Protein AF-A0A7J6RKM0-F1 (afdb_monomer)

pLDDT: mean 80.86, std 16.44, range [34.0, 96.88]

Organism: Perkinsus olseni (NCBI:txid32597)

Radius of gyration: 22.54 Å; Cα contacts (8 Å, |Δi|>4): 140; chains: 1; bounding box: 36×75×56 Å

Foldseek 3Di:
DDPDDDDDDCVQPDDQPDDDQDCLPDDDLLLADPLSLLFRRPDGPVSVVSSVVQVVQCVQVVHTQQPAPDSVSSNVSVCQAQPQDPPVVLVVSCVGGDPPDDNDGPGDHHDPPRQDPVSSCPGPVNVVVQVVDPPRDDPPPPPPPPPDDDDD

Nearest PDB structures (foldseek):
  4j1r-assembly6_C  TM=7.221E-01  e=2.694E-07  Homo sapiens
  7z1f-assembly1_A  TM=6.621E-01  e=1.769E-07  Homo sapiens
  5k5n-assembly1_A  TM=6.707E-01  e=5.215E-07  Homo sapiens
  3say-assembly1_A  TM=6.949E-01  e=1.072E-06  Homo sapiens
  4eol-assembly2_C  TM=7.396E-01  e=2.204E-06  Homo sapiens

Sequence (152 aa):
VDDTLKLADLGSCRGIYSRQPYTDYISTRWYRSPECLLTDGYYTYKMDIWGAGCVFFEVMALFPLFPGTDETDQVSKIHSVLGTPPAELLERFKRHGPEFMDFNFPDQEGTDDRITAHQALGRPYFTKNREEDPNYVDEEAVPTRATSGQPA

InterPro domains:
  IPR000719 Protein kinase domain [PF00069] (3-126)
  IPR000719 Protein kinase domain [PS50011] (1-126)
  IPR011009 Protein kinase-like domain superfamily [SSF56112] (2-130)
  IPR050117 Mitogen-activated protein (MAP) kinase [PTHR24055] (4-127)

Mean predicted aligned error: 11.08 Å

Solvent-accessible surface area (backbone atoms only — not comparable to full-atom values): 9662 Å² total; per-residue (Å²): 131,84,93,72,87,77,92,77,85,68,88,83,67,75,65,93,84,60,78,75,61,50,78,45,93,54,78,63,71,54,39,46,31,69,47,48,74,46,18,61,15,63,68,59,78,64,41,56,56,47,24,49,51,33,50,54,45,18,69,53,68,75,49,69,76,30,80,40,89,50,72,69,48,30,52,50,46,48,36,56,43,66,14,51,72,55,68,72,58,49,53,52,34,63,74,40,24,57,92,86,63,81,84,82,68,69,91,42,76,42,55,81,83,63,75,49,71,67,64,44,54,70,22,72,71,48,52,62,55,47,81,72,41,94,81,64,74,77,87,80,75,68,79,78,75,76,80,79,82,78,87,137

Secondary structure (DSSP, 8-state):
---------GGG---TTSPSP--SS-S-GGG--HHHHHSSS---THHHHHHHHHHHHHHHHSS-S---SSHHHHHHHHHHHHBSPPHHHHHHHHHHS-TT----PPP-BPP--PPPHHHHHTSHHHHHTTSS-TT---TT--------PPP-

Structure (mmCIF, N/CA/C/O backbone):
data_AF-A0A7J6RKM0-F1
#
_entry.id   AF-A0A7J6RKM0-F1
#
loop_
_atom_site.group_PDB
_atom_site.id
_atom_site.type_symbol
_atom_site.label_atom_id
_atom_site.label_alt_id
_atom_site.label_comp_id
_atom_site.label_asym_id
_atom_site.label_entity_id
_atom_site.label_seq_id
_atom_site.pdbx_PDB_ins_code
_atom_site.Cartn_x
_atom_site.Cartn_y
_atom_site.Cartn_z
_atom_site.occupancy
_atom_site.B_iso_or_equiv
_atom_site.auth_seq_id
_atom_site.auth_comp_id
_atom_site.auth_asym_id
_atom_site.auth_atom_id
_atom_site.pdbx_PDB_model_num
ATOM 1 N N . VAL A 1 1 ? -14.358 -3.231 30.106 1.00 54.66 1 VAL A N 1
ATOM 2 C CA . VAL A 1 1 ? -14.245 -4.021 28.860 1.00 54.66 1 VAL A CA 1
ATOM 3 C C . VAL A 1 1 ? -12.784 -3.919 28.474 1.00 54.66 1 VAL A C 1
ATOM 5 O O . VAL A 1 1 ? -12.277 -2.815 28.559 1.00 54.66 1 VAL A O 1
ATOM 8 N N . ASP A 1 2 ? -12.081 -5.023 28.227 1.00 67.69 2 ASP A N 1
ATOM 9 C CA . ASP A 1 2 ? -10.633 -4.961 27.980 1.00 67.69 2 ASP A CA 1
ATOM 10 C C . ASP A 1 2 ? -10.342 -4.335 26.608 1.00 67.69 2 ASP A C 1
ATOM 12 O O . ASP A 1 2 ? -10.737 -4.898 25.585 1.00 67.69 2 ASP A O 1
ATOM 16 N N . ASP A 1 3 ? -9.594 -3.229 26.585 1.00 82.69 3 ASP A N 1
ATOM 17 C CA . ASP A 1 3 ? -9.087 -2.543 25.380 1.00 82.69 3 ASP A CA 1
ATOM 18 C C . ASP A 1 3 ? -7.935 -3.322 24.714 1.00 82.69 3 ASP A C 1
ATOM 20 O O . ASP A 1 3 ? -6.874 -2.796 24.378 1.00 82.69 3 ASP A O 1
ATOM 24 N N . THR A 1 4 ? -8.104 -4.636 24.567 1.00 90.19 4 THR A N 1
ATOM 25 C CA . THR A 1 4 ? -7.071 -5.534 24.045 1.00 90.19 4 THR A CA 1
ATOM 26 C C . THR A 1 4 ? -7.265 -5.781 22.551 1.00 90.19 4 THR A C 1
ATOM 28 O O . THR A 1 4 ? -8.178 -6.498 22.144 1.00 90.19 4 THR A O 1
ATOM 31 N N . LEU A 1 5 ? -6.339 -5.278 21.731 1.00 88.38 5 LEU A N 1
ATOM 32 C CA . LEU A 1 5 ? -6.240 -5.623 20.310 1.00 88.38 5 LEU A CA 1
ATOM 33 C C . LEU A 1 5 ? -5.506 -6.963 20.125 1.00 88.38 5 LEU A C 1
ATOM 35 O O . LEU A 1 5 ? -4.427 -7.177 20.680 1.00 88.38 5 LEU A O 1
ATOM 39 N N . LYS A 1 6 ? -6.069 -7.869 19.319 1.00 93.94 6 LYS A N 1
ATOM 40 C CA . LYS A 1 6 ? -5.447 -9.148 18.938 1.00 93.94 6 LYS A CA 1
ATOM 41 C C . LYS A 1 6 ? -5.554 -9.339 17.428 1.00 93.94 6 LYS A C 1
ATOM 43 O O . LYS A 1 6 ? -6.610 -9.095 16.854 1.00 93.94 6 LYS A O 1
ATOM 48 N N . LEU A 1 7 ? -4.474 -9.803 16.803 1.00 92.94 7 LEU A N 1
ATOM 49 C CA . LEU A 1 7 ? -4.490 -10.203 15.396 1.00 92.94 7 LEU A CA 1
ATOM 50 C C . LEU A 1 7 ? -5.186 -11.561 15.237 1.00 92.94 7 LEU A C 1
ATOM 52 O O . LEU A 1 7 ? -5.073 -12.432 16.102 1.00 92.94 7 LEU A O 1
ATOM 56 N N . ALA A 1 8 ? -5.887 -11.732 14.121 1.00 94.44 8 ALA A N 1
ATOM 57 C CA . ALA A 1 8 ? -6.586 -12.955 13.742 1.00 94.44 8 ALA A CA 1
ATOM 58 C C . ALA A 1 8 ? -6.361 -13.252 12.248 1.00 94.44 8 ALA A C 1
ATOM 60 O O . ALA A 1 8 ? -5.673 -12.494 11.571 1.00 94.44 8 ALA A O 1
ATOM 61 N N . ASP A 1 9 ? -6.936 -14.357 11.765 1.00 91.38 9 ASP A N 1
ATOM 62 C CA . ASP A 1 9 ? -6.856 -14.809 10.367 1.00 91.38 9 ASP A CA 1
ATOM 63 C C . ASP A 1 9 ? -5.420 -14.981 9.834 1.00 91.38 9 ASP A C 1
ATOM 65 O O . ASP A 1 9 ? -4.930 -14.274 8.956 1.00 91.38 9 ASP A O 1
ATOM 69 N N . LEU A 1 10 ? -4.726 -15.982 10.380 1.00 92.25 10 LEU A N 1
ATOM 70 C CA . LEU A 1 10 ? -3.361 -16.332 9.980 1.00 92.25 10 LEU A CA 1
ATOM 71 C C . LEU A 1 10 ? -3.316 -17.269 8.754 1.00 92.25 10 LEU A C 1
ATOM 73 O O . LEU A 1 10 ? -2.283 -17.887 8.494 1.00 92.25 10 LEU A O 1
ATOM 77 N N . GLY A 1 11 ? -4.416 -17.408 7.999 1.00 90.94 11 GLY A N 1
ATOM 78 C CA . GLY A 1 11 ? -4.515 -18.343 6.867 1.00 90.94 11 GLY A CA 1
ATOM 79 C C . GLY A 1 11 ? -3.560 -18.024 5.711 1.00 90.94 11 GLY A C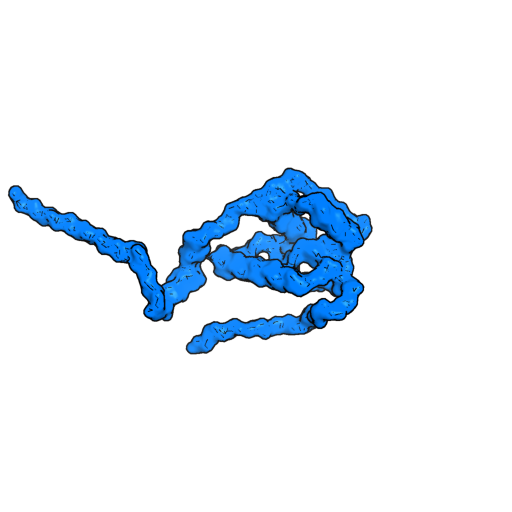 1
ATOM 80 O O . GLY A 1 11 ? -3.179 -18.910 4.949 1.00 90.94 11 GLY A O 1
ATOM 81 N N . SER A 1 12 ? -3.131 -16.765 5.626 1.00 89.19 12 SER A N 1
ATOM 82 C CA . SER A 1 12 ? -2.185 -16.257 4.627 1.00 89.19 12 SER A CA 1
ATOM 83 C C . SER A 1 12 ? -0.736 -16.175 5.128 1.00 89.19 12 SER A C 1
ATOM 85 O O . SER A 1 12 ? 0.164 -15.832 4.361 1.00 89.19 12 SER A O 1
ATOM 87 N N . CYS A 1 13 ? -0.480 -16.472 6.406 1.00 91.00 13 CYS A N 1
ATOM 88 C CA . CYS A 1 13 ? 0.847 -16.316 6.992 1.00 91.00 13 CYS A CA 1
ATOM 89 C C . CYS A 1 13 ? 1.860 -17.316 6.417 1.00 91.00 13 CYS A C 1
ATOM 91 O O . CYS A 1 13 ? 1.563 -18.482 6.153 1.00 91.00 13 CYS A O 1
ATOM 93 N N . ARG A 1 14 ? 3.108 -16.861 6.283 1.00 88.06 14 ARG A N 1
ATOM 94 C CA . ARG A 1 14 ? 4.258 -17.672 5.868 1.00 88.06 14 ARG A CA 1
ATOM 95 C C . ARG A 1 14 ? 5.441 -17.406 6.794 1.00 88.06 14 ARG A C 1
ATOM 97 O O . ARG A 1 14 ? 5.568 -16.327 7.363 1.00 88.06 14 ARG A O 1
ATOM 104 N N . GLY A 1 15 ? 6.315 -18.399 6.955 1.00 88.88 15 GLY A N 1
ATOM 105 C CA . GLY A 1 15 ? 7.535 -18.236 7.747 1.00 88.88 15 GLY A CA 1
ATOM 106 C C . GLY A 1 15 ? 8.514 -17.270 7.075 1.00 88.88 15 GLY A C 1
ATOM 107 O O . GLY A 1 15 ? 8.758 -17.377 5.878 1.00 88.88 15 GLY A O 1
ATOM 108 N N . ILE A 1 16 ? 9.136 -16.375 7.843 1.00 81.94 16 ILE A N 1
ATOM 109 C CA . ILE A 1 16 ? 10.041 -15.329 7.320 1.00 81.94 16 ILE A CA 1
ATOM 110 C C . ILE A 1 16 ? 11.303 -15.860 6.617 1.00 81.94 16 ILE A C 1
ATOM 112 O O . ILE A 1 16 ? 11.929 -15.133 5.853 1.00 81.94 16 ILE A O 1
ATOM 116 N N . TYR A 1 17 ? 11.671 -17.119 6.869 1.00 85.19 17 TYR A N 1
ATOM 117 C CA . TYR A 1 17 ? 12.811 -17.805 6.247 1.00 85.19 17 TYR A CA 1
ATOM 118 C C . TYR A 1 17 ? 12.399 -18.736 5.101 1.00 85.19 17 TYR A C 1
ATOM 120 O O . TYR A 1 17 ? 13.207 -19.543 4.639 1.00 85.19 17 TYR A O 1
ATOM 128 N N . SER A 1 18 ? 11.135 -18.688 4.676 1.00 86.38 18 SER A N 1
ATOM 129 C CA . SER A 1 18 ? 10.698 -19.474 3.527 1.00 86.38 18 SER A CA 1
ATOM 130 C C . SER A 1 18 ? 11.319 -18.937 2.235 1.00 86.38 18 SER A C 1
ATOM 132 O O . SER A 1 18 ? 11.679 -17.767 2.115 1.00 86.38 18 SER A O 1
ATOM 134 N N . ARG A 1 19 ? 11.541 -19.839 1.278 1.00 88.00 19 ARG A N 1
ATOM 135 C CA . ARG A 1 19 ? 12.212 -19.499 0.026 1.00 88.00 19 ARG A CA 1
ATOM 136 C C . ARG A 1 19 ? 11.227 -18.773 -0.890 1.00 88.00 19 ARG A C 1
ATOM 138 O O . ARG A 1 19 ? 10.188 -19.335 -1.213 1.00 88.00 19 ARG A O 1
ATOM 145 N N . GLN A 1 20 ? 11.586 -17.563 -1.308 1.00 88.69 20 GLN A N 1
ATOM 146 C CA . GLN A 1 20 ? 10.889 -16.818 -2.359 1.00 88.69 20 GLN A CA 1
ATOM 147 C C . GLN A 1 20 ? 11.008 -17.528 -3.727 1.00 88.69 20 GLN A C 1
ATOM 149 O O . GLN A 1 20 ? 11.996 -18.245 -3.944 1.00 88.69 20 GLN A O 1
ATOM 154 N N . PRO A 1 21 ? 10.064 -17.311 -4.660 1.00 89.31 21 PRO A N 1
ATOM 155 C CA . PRO A 1 21 ? 8.948 -16.361 -4.584 1.00 89.31 21 PRO A CA 1
ATOM 156 C C . PRO A 1 21 ? 7.791 -16.843 -3.700 1.00 89.31 21 PRO A C 1
ATOM 158 O O . PRO A 1 21 ? 7.566 -18.041 -3.518 1.00 89.31 21 PRO A O 1
ATOM 161 N N . TYR A 1 22 ? 7.088 -15.887 -3.106 1.00 89.19 22 TYR A N 1
ATOM 162 C CA . TYR A 1 22 ? 5.830 -16.109 -2.400 1.00 89.19 22 TYR A CA 1
ATOM 163 C C . TYR A 1 22 ? 4.632 -15.923 -3.338 1.00 89.19 22 TYR A C 1
ATOM 165 O O . TYR A 1 22 ? 4.807 -15.583 -4.496 1.00 89.19 22 TYR A O 1
ATOM 173 N N . THR A 1 23 ? 3.414 -16.154 -2.844 1.00 86.62 23 THR A N 1
ATOM 174 C CA . THR A 1 23 ? 2.195 -15.958 -3.641 1.00 86.62 23 THR A CA 1
ATOM 175 C C . THR A 1 23 ? 1.936 -14.476 -3.904 1.00 86.62 23 THR A C 1
ATOM 177 O O . THR A 1 23 ? 1.773 -13.687 -2.981 1.00 86.62 23 THR A O 1
ATOM 180 N N . ASP A 1 24 ? 1.831 -14.131 -5.173 1.00 76.75 24 ASP A N 1
ATOM 181 C CA . ASP A 1 24 ? 1.766 -12.777 -5.721 1.00 76.75 24 ASP A CA 1
ATOM 182 C C . ASP A 1 24 ? 0.418 -12.097 -5.406 1.00 76.75 24 ASP A C 1
ATOM 184 O O . ASP A 1 24 ? 0.368 -10.933 -5.006 1.00 76.75 24 ASP A O 1
ATOM 188 N N . TYR A 1 25 ? -0.691 -12.846 -5.433 1.00 84.06 25 TYR A N 1
ATOM 189 C CA . TYR A 1 25 ? -2.003 -12.331 -5.028 1.00 84.06 25 TYR A CA 1
ATOM 190 C C . TYR A 1 25 ? -2.271 -12.535 -3.528 1.00 84.06 25 TYR A C 1
ATOM 192 O O . TYR A 1 25 ? -2.970 -13.464 -3.116 1.00 84.06 25 TYR A O 1
ATOM 200 N N . ILE A 1 26 ? -1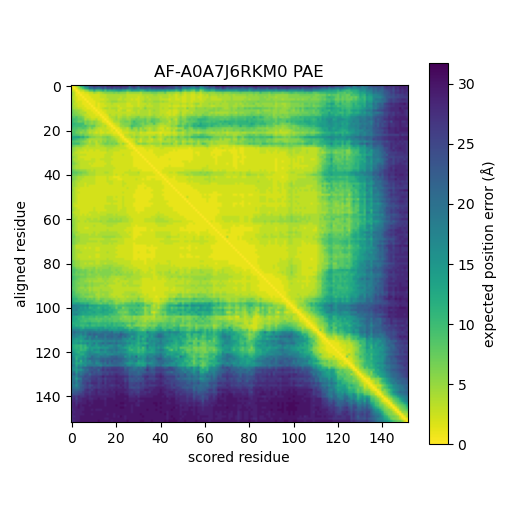.716 -11.647 -2.701 1.00 88.31 26 ILE A N 1
ATOM 201 C CA . ILE A 1 26 ? -1.844 -11.678 -1.234 1.00 88.31 26 ILE A CA 1
ATOM 202 C C . ILE A 1 26 ? -2.420 -10.373 -0.681 1.00 88.31 26 ILE A C 1
ATOM 204 O O . ILE A 1 26 ? -2.288 -9.323 -1.300 1.00 88.31 26 ILE A O 1
ATOM 208 N N . SER A 1 27 ? -3.015 -10.410 0.514 1.00 85.00 27 SER A N 1
ATOM 209 C CA . SER A 1 27 ? -3.625 -9.245 1.175 1.00 85.00 27 SER A CA 1
ATOM 210 C C . SER A 1 27 ? -4.831 -8.649 0.430 1.00 85.00 27 SER A C 1
ATOM 212 O O . SER A 1 27 ? -5.012 -8.798 -0.785 1.00 85.00 27 SER A O 1
ATOM 214 N N . THR A 1 28 ? -5.671 -7.939 1.179 1.00 89.50 28 THR A N 1
ATOM 215 C CA . THR A 1 28 ? -6.732 -7.102 0.617 1.00 89.50 28 THR A CA 1
ATOM 216 C C . THR A 1 28 ? -6.098 -5.917 -0.108 1.00 89.50 28 THR A C 1
ATOM 218 O O . THR A 1 28 ? -5.213 -5.248 0.424 1.00 89.50 28 THR A O 1
ATOM 221 N N . ARG A 1 29 ? -6.571 -5.646 -1.330 1.00 95.25 29 ARG A N 1
ATOM 222 C CA . ARG A 1 29 ? -5.947 -4.725 -2.294 1.00 95.25 29 ARG A CA 1
ATOM 223 C C . ARG A 1 29 ? -5.527 -3.374 -1.708 1.00 95.25 29 ARG A C 1
ATOM 225 O O . ARG A 1 29 ? -4.404 -2.948 -1.946 1.00 95.25 29 ARG A O 1
ATOM 232 N N . TRP A 1 30 ? -6.392 -2.736 -0.921 1.00 96.88 30 TRP A N 1
ATOM 233 C CA . TRP A 1 30 ? -6.154 -1.388 -0.388 1.00 96.88 30 TRP A CA 1
ATOM 234 C C . TRP A 1 30 ? -4.950 -1.290 0.556 1.00 96.88 30 TRP A C 1
ATOM 236 O O . TRP A 1 30 ? -4.391 -0.210 0.726 1.00 96.88 30 TRP A O 1
ATOM 246 N N . TYR A 1 31 ? -4.531 -2.418 1.133 1.00 96.50 31 TYR A N 1
ATOM 247 C CA . TYR A 1 31 ? -3.421 -2.516 2.083 1.00 96.50 31 TYR A CA 1
ATOM 248 C C . TYR A 1 31 ? -2.203 -3.229 1.480 1.00 96.50 31 TYR A C 1
ATOM 250 O O . TYR A 1 31 ? -1.250 -3.539 2.197 1.00 96.50 31 TYR A O 1
ATOM 258 N N . ARG A 1 32 ? -2.230 -3.539 0.177 1.00 95.88 32 ARG A N 1
ATOM 259 C CA . ARG A 1 32 ? -1.140 -4.233 -0.512 1.00 95.88 32 ARG A CA 1
ATOM 260 C C . ARG A 1 32 ? 0.014 -3.264 -0.765 1.00 95.88 32 ARG A C 1
ATOM 262 O O . ARG A 1 32 ? -0.199 -2.140 -1.220 1.00 95.88 32 ARG A O 1
ATOM 269 N N . SER A 1 33 ? 1.230 -3.698 -0.444 1.00 95.19 33 SER A N 1
ATOM 270 C CA . SER A 1 33 ? 2.433 -2.895 -0.648 1.00 95.19 33 SER A CA 1
ATOM 271 C C . SER A 1 33 ? 2.837 -2.829 -2.125 1.00 95.19 33 SER A C 1
ATOM 273 O O . SER A 1 33 ? 2.443 -3.703 -2.907 1.00 95.19 33 SER A O 1
ATOM 275 N N . PRO A 1 34 ? 3.629 -1.817 -2.531 1.00 94.69 34 PRO A N 1
ATOM 276 C CA . PRO A 1 34 ? 4.069 -1.667 -3.914 1.00 94.69 34 PRO A CA 1
ATOM 277 C C . PRO A 1 34 ? 4.820 -2.901 -4.412 1.00 94.69 34 PRO A C 1
ATOM 279 O O . PRO A 1 34 ? 4.558 -3.365 -5.511 1.00 94.69 34 PRO A O 1
ATOM 282 N N . GLU A 1 35 ? 5.697 -3.498 -3.603 1.00 94.06 35 GLU A N 1
ATOM 283 C CA . GLU A 1 35 ? 6.434 -4.701 -3.994 1.00 94.06 35 GLU A CA 1
ATOM 284 C C . GLU A 1 35 ? 5.531 -5.923 -4.198 1.00 94.06 35 GLU A C 1
ATOM 286 O O . GLU A 1 35 ? 5.819 -6.737 -5.067 1.00 94.06 35 GLU A O 1
ATOM 291 N N . CYS A 1 36 ? 4.417 -6.044 -3.472 1.00 94.00 36 CYS A N 1
ATOM 292 C CA . CYS A 1 36 ? 3.443 -7.110 -3.716 1.00 94.00 36 CYS A CA 1
ATOM 293 C C . CYS A 1 36 ? 2.634 -6.884 -5.006 1.00 94.00 36 CYS A C 1
ATOM 295 O O . CYS A 1 36 ? 2.081 -7.833 -5.541 1.00 94.00 36 CYS A O 1
ATOM 297 N N . LEU A 1 37 ? 2.527 -5.641 -5.487 1.00 93.31 37 LEU A N 1
ATOM 298 C CA . LEU A 1 37 ? 1.849 -5.300 -6.747 1.00 93.31 37 LEU A CA 1
ATOM 2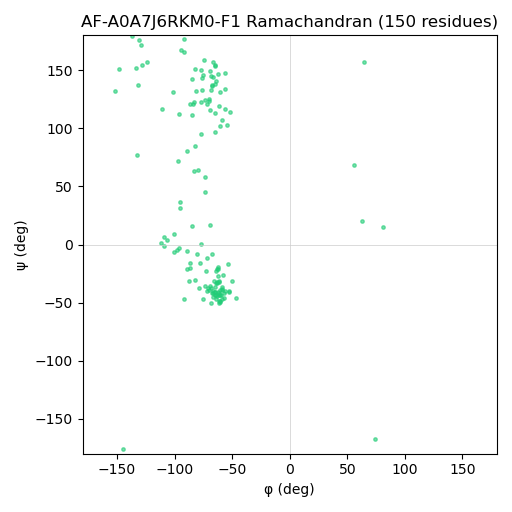99 C C . LEU A 1 37 ? 2.787 -5.381 -7.956 1.00 93.31 37 LEU A C 1
ATOM 301 O O . LEU A 1 37 ? 2.344 -5.647 -9.066 1.00 93.31 37 LEU A O 1
ATOM 305 N N . LEU A 1 38 ? 4.068 -5.090 -7.740 1.00 93.31 38 LEU A N 1
ATOM 306 C CA . LEU A 1 38 ? 5.053 -4.817 -8.786 1.00 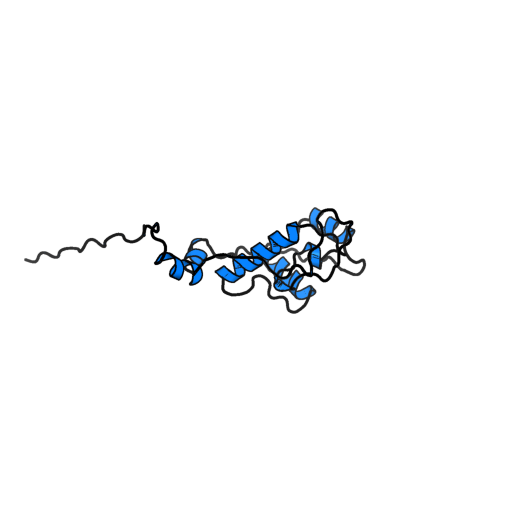93.31 38 LEU A CA 1
ATOM 307 C C . LEU A 1 38 ? 6.096 -5.932 -8.946 1.00 93.31 38 LEU A C 1
ATOM 309 O O . LEU A 1 38 ? 6.983 -5.819 -9.790 1.00 93.31 38 LEU A O 1
ATOM 313 N N . THR A 1 39 ? 6.028 -6.990 -8.132 1.00 92.56 39 THR A N 1
ATOM 314 C CA . THR A 1 39 ? 6.944 -8.137 -8.204 1.00 92.56 39 THR A CA 1
ATOM 315 C C . THR A 1 39 ? 6.201 -9.468 -8.263 1.00 92.56 39 THR A C 1
ATOM 317 O O . THR A 1 39 ? 5.094 -9.596 -7.748 1.00 92.56 39 THR A O 1
ATOM 320 N N . ASP A 1 40 ? 6.847 -10.477 -8.838 1.00 91.50 40 ASP A N 1
ATOM 321 C CA . ASP A 1 40 ? 6.386 -11.863 -8.924 1.00 91.50 40 ASP A CA 1
ATOM 322 C C . ASP A 1 40 ? 6.731 -12.622 -7.627 1.00 91.50 40 ASP A C 1
ATOM 324 O O . ASP A 1 40 ? 7.607 -13.487 -7.578 1.00 91.50 40 ASP A O 1
ATOM 328 N N . GLY A 1 41 ? 6.142 -12.184 -6.509 1.00 91.00 41 GLY A N 1
ATOM 329 C CA . GLY A 1 41 ? 6.317 -12.835 -5.206 1.00 91.00 41 GLY A CA 1
ATOM 330 C C . GLY A 1 41 ? 7.604 -12.482 -4.444 1.00 91.00 41 GLY A C 1
ATOM 331 O O . GLY A 1 41 ? 7.961 -13.171 -3.481 1.00 91.00 41 GLY A O 1
ATOM 332 N N . TYR A 1 42 ? 8.311 -11.416 -4.829 1.00 92.94 42 TYR A N 1
ATOM 333 C CA . TYR A 1 42 ? 9.556 -10.965 -4.191 1.00 92.94 42 TYR A CA 1
ATOM 334 C C . TYR A 1 42 ? 9.307 -9.848 -3.174 1.00 92.94 42 TYR A C 1
ATOM 336 O O . TYR A 1 42 ? 9.686 -8.689 -3.355 1.00 92.94 42 TYR A O 1
ATOM 344 N N . TYR A 1 43 ? 8.714 -10.222 -2.044 1.00 91.81 43 TYR A N 1
ATOM 345 C CA . TYR A 1 43 ? 8.432 -9.316 -0.932 1.00 91.81 43 TYR A CA 1
ATOM 346 C C . TYR A 1 43 ? 8.933 -9.870 0.408 1.00 91.81 43 TYR A C 1
ATOM 348 O O . TYR A 1 43 ? 9.413 -10.998 0.524 1.00 91.81 43 TYR A O 1
ATOM 356 N N . THR A 1 44 ? 8.884 -9.041 1.449 1.00 92.06 44 THR A N 1
ATOM 357 C CA . THR A 1 44 ? 9.385 -9.380 2.793 1.00 92.06 44 THR A CA 1
ATOM 358 C C . THR A 1 44 ? 8.335 -9.051 3.847 1.00 92.06 44 THR A C 1
ATOM 360 O O . THR A 1 44 ? 7.330 -8.425 3.531 1.00 92.06 44 THR A O 1
ATOM 363 N N . TYR A 1 45 ? 8.604 -9.369 5.117 1.00 92.31 45 TYR A N 1
ATOM 364 C CA . TYR A 1 45 ? 7.757 -8.970 6.254 1.00 92.31 45 TYR A CA 1
ATOM 365 C C . TYR A 1 45 ? 7.472 -7.452 6.321 1.00 92.31 45 TYR A C 1
ATOM 367 O O . TYR A 1 45 ? 6.557 -7.015 7.008 1.00 92.31 45 TYR A O 1
ATOM 375 N N . LYS A 1 46 ? 8.244 -6.615 5.608 1.00 93.81 46 LYS A N 1
ATOM 376 C CA . LYS A 1 46 ? 7.985 -5.172 5.509 1.00 93.81 46 LYS A CA 1
ATOM 377 C C . LYS A 1 46 ? 6.639 -4.844 4.847 1.00 93.81 46 LYS A C 1
ATOM 379 O O . LYS A 1 46 ? 6.113 -3.768 5.118 1.00 93.81 46 LYS A O 1
ATOM 384 N N . MET A 1 47 ? 6.056 -5.761 4.069 1.00 93.62 47 MET A N 1
ATOM 385 C CA . MET A 1 47 ? 4.707 -5.583 3.522 1.00 93.62 47 MET A CA 1
ATOM 386 C C . MET A 1 47 ? 3.642 -5.459 4.624 1.00 93.62 47 MET A C 1
ATOM 388 O O . MET A 1 47 ? 2.686 -4.704 4.467 1.00 93.62 47 MET A O 1
ATOM 392 N N . ASP A 1 48 ? 3.835 -6.113 5.777 1.00 94.38 48 ASP A N 1
ATOM 393 C CA . ASP A 1 48 ? 2.923 -5.999 6.923 1.00 94.38 48 ASP A CA 1
ATOM 394 C C . ASP A 1 48 ? 3.001 -4.602 7.554 1.00 94.38 48 ASP A C 1
ATOM 396 O O . ASP A 1 48 ? 1.991 -4.043 7.974 1.00 94.38 48 ASP A O 1
ATOM 400 N N . ILE A 1 49 ? 4.196 -3.999 7.569 1.00 95.06 49 ILE A N 1
ATOM 401 C CA . ILE A 1 49 ? 4.409 -2.634 8.072 1.00 95.06 49 ILE A CA 1
ATOM 402 C C . ILE A 1 49 ? 3.708 -1.612 7.172 1.00 95.06 49 ILE A C 1
ATOM 404 O O . ILE A 1 49 ? 3.091 -0.672 7.671 1.00 95.06 49 ILE A O 1
ATOM 408 N N . TRP A 1 50 ? 3.750 -1.817 5.853 1.00 95.44 50 TRP A N 1
ATOM 409 C CA . TRP A 1 50 ? 2.988 -1.009 4.900 1.00 95.44 50 TRP A CA 1
ATOM 410 C C . TRP A 1 50 ? 1.478 -1.108 5.149 1.00 95.44 50 TRP A C 1
ATOM 412 O O . TRP A 1 50 ? 0.799 -0.086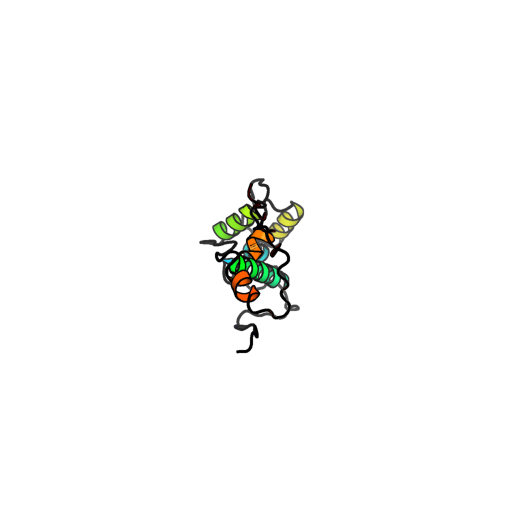 5.273 1.00 95.44 50 TRP A O 1
ATOM 422 N N . GLY A 1 51 ? 0.958 -2.334 5.272 1.00 95.50 51 GLY A N 1
ATOM 423 C CA . GLY A 1 51 ? -0.458 -2.575 5.548 1.00 95.50 51 GLY A CA 1
ATOM 424 C C . GLY A 1 51 ? -0.907 -1.941 6.867 1.00 95.50 51 GLY A C 1
ATOM 425 O O . GLY A 1 51 ? -1.929 -1.259 6.903 1.00 95.50 51 GLY A O 1
ATOM 426 N N . ALA A 1 52 ? -0.103 -2.070 7.926 1.00 94.69 52 ALA A N 1
ATOM 427 C CA . ALA A 1 52 ? -0.353 -1.420 9.210 1.00 94.69 52 ALA A CA 1
ATOM 428 C C . ALA A 1 52 ? -0.389 0.114 9.093 1.00 94.69 52 ALA A C 1
ATOM 430 O O . ALA A 1 52 ? -1.250 0.745 9.701 1.00 94.69 52 ALA A O 1
ATOM 431 N N . GLY A 1 53 ? 0.486 0.716 8.280 1.00 94.12 53 GLY A N 1
ATOM 432 C CA . GLY A 1 53 ? 0.453 2.153 7.989 1.00 94.12 53 GLY A CA 1
ATOM 433 C C . GLY A 1 53 ? -0.833 2.590 7.280 1.00 94.12 53 GLY A C 1
ATOM 434 O O . GLY A 1 53 ? -1.420 3.610 7.639 1.00 94.12 53 GLY A O 1
ATOM 435 N N . CYS A 1 54 ? -1.318 1.788 6.329 1.00 94.81 54 CYS A N 1
ATOM 436 C CA . CYS A 1 54 ? -2.589 2.033 5.644 1.00 94.81 54 CYS A CA 1
ATOM 437 C C . CYS A 1 54 ? -3.788 1.931 6.606 1.00 94.81 54 CYS A C 1
ATOM 439 O O . CYS A 1 54 ? -4.653 2.803 6.590 1.00 94.81 54 CYS A O 1
ATOM 441 N N . VAL A 1 55 ? -3.815 0.917 7.482 1.00 94.31 55 VAL A N 1
ATOM 442 C CA . VAL A 1 55 ? -4.850 0.764 8.524 1.00 94.31 55 VAL A CA 1
ATOM 443 C C . VAL A 1 55 ? -4.807 1.926 9.512 1.00 94.31 55 VAL A C 1
ATOM 445 O O . VAL A 1 55 ? -5.846 2.485 9.849 1.00 94.31 55 VAL A O 1
ATOM 448 N N . PHE A 1 56 ? -3.611 2.320 9.955 1.00 90.88 56 PHE A N 1
ATOM 449 C CA . PHE A 1 56 ? -3.443 3.456 10.855 1.00 90.88 56 PHE A CA 1
ATOM 450 C C . PHE A 1 56 ? -3.995 4.739 10.230 1.00 90.88 56 PHE A C 1
ATOM 452 O O . PHE A 1 56 ? -4.776 5.440 10.867 1.00 90.88 56 PHE A O 1
ATOM 459 N N . PHE A 1 57 ? -3.665 5.013 8.964 1.00 89.81 57 PHE A N 1
ATOM 460 C CA . PHE A 1 57 ? -4.257 6.132 8.237 1.00 89.81 57 PHE A CA 1
ATOM 461 C C . PHE A 1 57 ? -5.784 6.034 8.186 1.00 89.81 57 PHE A C 1
ATOM 463 O O . PHE A 1 57 ? -6.456 7.020 8.457 1.00 89.81 57 PHE A O 1
ATOM 470 N N . GLU A 1 58 ? -6.344 4.870 7.867 1.00 90.94 58 GLU A N 1
ATOM 471 C CA . GLU A 1 58 ? -7.790 4.705 7.715 1.00 90.94 58 GLU A CA 1
ATOM 472 C C . GLU A 1 58 ? -8.554 4.920 9.025 1.00 90.94 58 GLU A C 1
ATOM 474 O O . GLU A 1 58 ? -9.571 5.612 9.031 1.00 90.94 58 GLU A O 1
ATOM 479 N N . VAL A 1 59 ? -8.035 4.416 10.148 1.00 88.81 59 VAL A N 1
ATOM 480 C CA . VAL A 1 59 ? -8.597 4.681 11.485 1.00 88.81 59 VAL A CA 1
ATOM 481 C C . VAL A 1 59 ? -8.612 6.182 11.779 1.00 88.81 59 VAL A C 1
ATOM 483 O O . VAL A 1 59 ? -9.571 6.704 12.348 1.00 88.81 59 VAL A O 1
ATOM 486 N N . MET A 1 60 ? -7.566 6.889 11.354 1.00 83.56 60 MET A N 1
ATOM 487 C CA . MET A 1 60 ? -7.414 8.323 11.566 1.00 83.56 60 MET A CA 1
ATOM 488 C C . MET A 1 60 ? -8.291 9.173 10.648 1.00 83.56 60 MET A C 1
ATOM 490 O O . MET A 1 60 ? -8.938 10.124 11.086 1.00 83.56 60 MET A O 1
ATOM 494 N N . ALA A 1 61 ? -8.305 8.851 9.363 1.00 83.69 61 ALA A N 1
ATOM 495 C CA . ALA A 1 61 ? -8.954 9.631 8.324 1.00 83.69 61 ALA A CA 1
ATOM 496 C C . ALA A 1 61 ? -10.439 9.272 8.159 1.00 83.69 61 ALA A C 1
ATOM 498 O O . ALA A 1 61 ? -11.209 10.097 7.661 1.00 83.69 61 ALA A O 1
ATOM 499 N N . LEU A 1 62 ? -10.843 8.084 8.627 1.00 86.88 62 LEU A N 1
ATOM 500 C CA . LEU A 1 62 ? -12.149 7.447 8.416 1.00 86.88 62 LEU A CA 1
ATOM 501 C C . LEU A 1 62 ? -12.449 7.132 6.940 1.00 86.88 62 LEU A C 1
ATOM 503 O O . LEU A 1 62 ? -13.605 6.958 6.558 1.00 86.88 62 LEU A O 1
ATOM 507 N N . PHE A 1 63 ? -11.406 7.063 6.114 1.00 88.81 63 PHE A N 1
ATOM 508 C CA . PHE A 1 63 ? -11.448 6.595 4.733 1.00 88.81 63 PHE A CA 1
ATOM 509 C C . PHE A 1 63 ? -10.109 5.922 4.375 1.00 88.81 63 PHE A C 1
ATOM 511 O O . PHE A 1 63 ? -9.077 6.283 4.947 1.00 88.81 63 PHE A O 1
ATOM 518 N N . PRO A 1 64 ? -10.095 4.948 3.449 1.00 93.00 64 PRO A N 1
ATOM 519 C CA . PRO A 1 64 ? -8.885 4.214 3.075 1.00 93.00 64 PRO A CA 1
ATOM 520 C C . PRO A 1 64 ? -7.855 5.105 2.373 1.00 93.00 64 PRO A C 1
ATOM 522 O O . PRO A 1 64 ? -8.212 5.954 1.556 1.00 93.00 64 PRO A O 1
ATOM 525 N N . LEU A 1 65 ? -6.566 4.859 2.632 1.00 93.12 65 LEU A N 1
ATOM 526 C CA . LEU A 1 65 ? -5.466 5.620 2.022 1.00 93.12 65 LEU A CA 1
ATOM 527 C C . LEU A 1 65 ? -5.362 5.392 0.506 1.00 93.12 65 LEU A C 1
ATOM 529 O O . LEU A 1 65 ? -5.171 6.331 -0.260 1.00 93.12 65 LEU A O 1
ATOM 533 N N . PHE A 1 66 ? -5.522 4.140 0.070 1.00 95.62 66 PHE A N 1
ATOM 534 C CA . PHE A 1 66 ? -5.369 3.744 -1.329 1.00 95.62 66 PHE A CA 1
ATOM 535 C C . PHE A 1 66 ? -6.546 2.863 -1.789 1.00 95.62 66 PHE A C 1
ATOM 537 O O . PHE A 1 66 ? -6.398 1.645 -1.881 1.00 95.62 66 PHE A O 1
ATOM 544 N N . PRO A 1 67 ? -7.731 3.439 -2.067 1.00 95.75 67 PRO A N 1
ATOM 545 C CA . PRO A 1 67 ? -8.916 2.675 -2.462 1.00 95.75 67 PRO A CA 1
ATOM 546 C C . PRO A 1 67 ? -8.905 2.268 -3.943 1.00 95.75 67 PRO A C 1
ATOM 548 O O . PRO A 1 67 ? -9.734 2.741 -4.718 1.00 95.75 67 PRO A O 1
ATOM 551 N N . GLY A 1 68 ? -7.957 1.428 -4.365 1.00 96.62 68 GLY A N 1
ATOM 552 C CA . GLY A 1 68 ? -7.867 0.938 -5.743 1.00 96.62 68 GLY A CA 1
ATOM 553 C C . GLY A 1 68 ? -9.027 0.017 -6.130 1.00 96.62 68 GLY A C 1
ATOM 554 O O . GLY A 1 68 ? -9.434 -0.877 -5.378 1.00 96.62 68 GLY A O 1
ATOM 555 N N . THR A 1 69 ? -9.554 0.223 -7.330 1.00 96.00 69 THR A N 1
ATOM 556 C CA . THR A 1 69 ? -10.611 -0.588 -7.953 1.00 96.00 69 THR A CA 1
ATOM 557 C C . THR A 1 69 ? -10.065 -1.852 -8.623 1.00 96.00 69 THR A C 1
ATOM 559 O O . THR A 1 69 ? -10.715 -2.900 -8.571 1.00 96.00 69 THR A O 1
ATOM 562 N N . ASP A 1 70 ? -8.829 -1.793 -9.116 1.00 94.31 70 ASP A N 1
ATOM 563 C CA . ASP A 1 70 ? -8.017 -2.899 -9.632 1.00 94.31 70 ASP A CA 1
ATOM 564 C C . ASP A 1 70 ? -6.523 -2.683 -9.299 1.00 94.31 70 ASP A C 1
ATOM 566 O O . ASP A 1 70 ? -6.179 -1.776 -8.539 1.00 94.31 70 ASP A O 1
ATOM 570 N N . GLU A 1 71 ? -5.629 -3.556 -9.775 1.00 91.06 71 GLU A N 1
ATOM 571 C CA . GLU A 1 71 ? -4.190 -3.476 -9.462 1.00 91.06 71 GLU A CA 1
ATOM 572 C C . GLU A 1 71 ? -3.510 -2.257 -10.091 1.00 91.06 71 GLU A C 1
ATOM 574 O O . GLU A 1 71 ? -2.680 -1.619 -9.442 1.00 91.06 71 GLU A O 1
ATOM 579 N N . THR A 1 72 ? -3.896 -1.886 -11.312 1.00 92.31 72 THR A N 1
ATOM 580 C CA . THR A 1 72 ? -3.359 -0.708 -12.001 1.00 92.31 72 THR A CA 1
ATOM 581 C C . THR A 1 72 ? -3.781 0.573 -11.287 1.00 92.31 72 THR A C 1
ATOM 583 O O . THR A 1 72 ? -2.946 1.434 -11.012 1.00 92.31 72 THR A O 1
ATOM 586 N N . ASP A 1 73 ? -5.053 0.679 -10.907 1.00 94.75 73 ASP A N 1
ATOM 587 C CA . ASP A 1 73 ? -5.587 1.795 -10.127 1.00 94.75 73 ASP A CA 1
ATOM 588 C C . ASP A 1 73 ? -4.972 1.846 -8.717 1.00 94.75 73 ASP A C 1
ATOM 590 O O . ASP A 1 73 ? -4.653 2.921 -8.211 1.00 94.75 73 ASP A O 1
ATOM 594 N N . GLN A 1 74 ? -4.714 0.693 -8.088 1.00 95.69 74 GLN A N 1
ATOM 595 C CA . GLN A 1 74 ? -4.010 0.632 -6.804 1.00 95.69 74 GLN A CA 1
ATOM 596 C C . GLN A 1 74 ? -2.593 1.217 -6.911 1.00 95.69 74 GLN A C 1
ATOM 598 O O . GLN A 1 74 ? -2.218 2.063 -6.098 1.00 95.69 74 GLN A O 1
ATOM 603 N N . VAL A 1 75 ? -1.821 0.805 -7.923 1.00 94.19 75 VAL A N 1
ATOM 604 C CA . VAL A 1 75 ? -0.478 1.345 -8.192 1.00 94.19 75 VAL A CA 1
ATOM 605 C C . VAL A 1 75 ? -0.548 2.842 -8.496 1.00 94.19 75 VAL A C 1
ATOM 607 O O . VAL A 1 75 ? 0.244 3.608 -7.948 1.00 94.19 75 VAL A O 1
ATOM 610 N N . SER A 1 76 ? -1.522 3.280 -9.299 1.00 92.88 76 SER A N 1
ATOM 611 C CA . SER A 1 76 ? -1.715 4.697 -9.622 1.00 92.88 76 SER A CA 1
ATOM 612 C C . SER A 1 76 ? -2.017 5.542 -8.382 1.00 92.88 76 SER A C 1
ATOM 614 O O . SER A 1 76 ? -1.440 6.615 -8.227 1.00 92.88 76 SER A O 1
ATOM 616 N N . LYS A 1 77 ? -2.850 5.060 -7.452 1.00 93.62 77 LYS A N 1
ATOM 617 C CA . LYS A 1 77 ? -3.135 5.763 -6.189 1.00 93.62 77 LYS A CA 1
ATOM 618 C C . LYS A 1 77 ? -1.903 5.864 -5.300 1.00 93.62 77 LYS A C 1
ATOM 620 O O . LYS A 1 77 ? -1.652 6.924 -4.733 1.00 93.62 77 LYS A O 1
ATOM 625 N N . ILE A 1 78 ? -1.110 4.801 -5.212 1.00 94.25 78 ILE A N 1
ATOM 626 C CA . ILE A 1 78 ? 0.156 4.826 -4.472 1.00 94.25 78 ILE A CA 1
ATOM 627 C C . ILE A 1 78 ? 1.113 5.851 -5.086 1.00 94.25 78 ILE A C 1
ATOM 629 O O . ILE A 1 78 ? 1.639 6.701 -4.367 1.00 94.25 78 ILE A O 1
ATOM 633 N N . HIS A 1 79 ? 1.308 5.799 -6.406 1.00 92.88 79 HIS A N 1
ATOM 634 C CA . HIS A 1 79 ? 2.142 6.746 -7.152 1.00 92.88 79 HIS A CA 1
ATOM 635 C C . HIS A 1 79 ? 1.649 8.185 -6.985 1.00 92.88 79 HIS A C 1
ATOM 637 O O . HIS A 1 79 ? 2.463 9.081 -6.796 1.00 92.88 79 HIS A O 1
ATOM 643 N N . SER A 1 80 ? 0.332 8.404 -6.923 1.00 91.06 80 SER A N 1
ATOM 644 C CA . SER A 1 80 ? -0.221 9.745 -6.728 1.00 91.06 80 SER A CA 1
ATOM 645 C C . SER A 1 80 ? 0.191 10.392 -5.401 1.00 91.06 80 SER A C 1
ATOM 647 O O . SER A 1 80 ? 0.378 11.605 -5.339 1.00 91.06 80 SER A O 1
ATOM 649 N N . VAL A 1 81 ? 0.378 9.580 -4.354 1.00 91.06 81 VAL A N 1
ATOM 650 C CA . VAL A 1 81 ? 0.751 10.044 -3.010 1.00 91.06 81 VAL A CA 1
ATOM 651 C C . VAL A 1 81 ? 2.258 10.061 -2.813 1.00 91.06 81 VAL A C 1
ATOM 653 O O . VAL A 1 81 ? 2.792 11.041 -2.309 1.00 91.06 81 VAL A O 1
ATOM 656 N N . LEU A 1 82 ? 2.959 8.995 -3.197 1.00 91.00 82 LEU A N 1
ATOM 657 C CA . LEU A 1 82 ? 4.401 8.873 -2.964 1.00 91.00 82 LEU A CA 1
ATOM 658 C C . LEU A 1 82 ? 5.258 9.510 -4.058 1.00 91.00 82 LEU A C 1
ATOM 660 O O . LEU A 1 82 ? 6.447 9.742 -3.841 1.00 91.00 82 LEU A O 1
ATOM 664 N N . GLY A 1 83 ? 4.667 9.793 -5.213 1.00 91.44 83 GLY A N 1
ATOM 665 C CA . GLY A 1 83 ? 5.380 10.247 -6.391 1.00 91.44 83 GLY A CA 1
ATOM 666 C C . GLY A 1 83 ? 6.165 9.130 -7.063 1.00 91.44 83 GLY A C 1
ATOM 667 O O . GLY A 1 83 ? 6.001 7.935 -6.798 1.00 91.44 83 GLY A O 1
ATOM 668 N N . THR A 1 84 ? 7.033 9.549 -7.972 1.00 91.75 84 THR A N 1
ATOM 669 C CA . THR A 1 84 ? 7.802 8.652 -8.834 1.00 91.75 84 THR A CA 1
ATOM 670 C C . THR A 1 84 ? 8.903 7.966 -8.034 1.00 91.75 84 THR A C 1
ATOM 672 O O . THR A 1 84 ? 9.714 8.651 -7.402 1.00 91.75 84 THR A O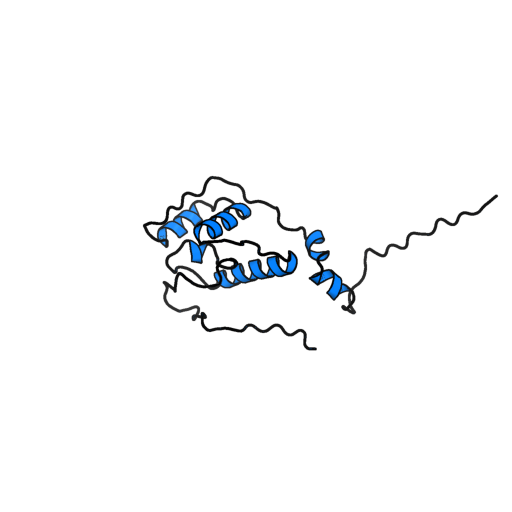 1
ATOM 675 N N . PRO A 1 85 ? 8.963 6.621 -8.033 1.00 90.62 85 PRO A N 1
ATOM 676 C CA . PRO A 1 85 ? 10.000 5.914 -7.303 1.00 90.62 85 PRO A CA 1
ATOM 677 C C . PRO A 1 85 ? 11.397 6.257 -7.849 1.00 90.62 85 PRO A C 1
ATOM 679 O O . PRO A 1 85 ? 11.558 6.424 -9.060 1.00 90.62 85 PRO A O 1
ATOM 682 N N . PRO A 1 86 ? 12.439 6.294 -6.999 1.00 91.00 86 PRO A N 1
ATOM 683 C CA . PRO A 1 86 ? 13.811 6.465 -7.462 1.00 91.00 86 PRO A CA 1
ATOM 684 C C . PRO A 1 86 ? 14.206 5.389 -8.480 1.00 91.00 86 PRO A C 1
ATOM 686 O O . PRO A 1 86 ? 13.798 4.232 -8.352 1.00 91.00 86 PRO A O 1
ATOM 689 N N . ALA A 1 87 ? 15.075 5.736 -9.433 1.00 90.56 87 ALA A N 1
ATOM 690 C CA . ALA A 1 87 ? 15.505 4.823 -10.496 1.00 90.56 87 ALA A CA 1
ATOM 691 C C . ALA A 1 87 ? 16.033 3.477 -9.962 1.00 90.56 87 ALA A C 1
ATOM 693 O O . ALA A 1 87 ? 15.677 2.426 -10.483 1.00 90.56 87 ALA A O 1
ATOM 694 N N . GLU A 1 88 ? 16.812 3.482 -8.875 1.00 92.06 88 GLU A N 1
ATOM 695 C CA . GLU A 1 88 ? 17.309 2.249 -8.245 1.00 92.06 88 GLU A CA 1
ATOM 696 C C . GLU A 1 88 ? 16.171 1.324 -7.783 1.00 92.06 88 GLU A C 1
ATOM 698 O O . GLU A 1 88 ? 16.252 0.103 -7.932 1.00 92.06 88 GLU A O 1
ATOM 703 N N . LEU A 1 89 ? 15.094 1.894 -7.238 1.00 90.19 89 LEU A N 1
ATOM 704 C CA . LEU A 1 89 ? 13.937 1.127 -6.789 1.00 90.19 89 LEU A CA 1
ATOM 705 C C . LEU A 1 89 ? 13.143 0.573 -7.980 1.00 90.19 89 LEU A C 1
ATOM 707 O O . LEU A 1 89 ? 12.752 -0.592 -7.949 1.00 90.19 89 LEU A O 1
ATOM 711 N N . LEU A 1 90 ? 12.980 1.357 -9.050 1.00 90.81 90 LEU A N 1
ATOM 712 C CA . LEU A 1 90 ? 12.356 0.888 -10.292 1.00 90.81 90 LEU A CA 1
ATOM 713 C C . LEU A 1 90 ? 13.132 -0.271 -10.919 1.00 90.81 90 LEU A C 1
ATOM 715 O O . LEU A 1 90 ? 12.532 -1.268 -11.310 1.00 90.81 90 LEU A O 1
ATOM 719 N N . GLU A 1 91 ? 14.462 -0.190 -10.966 1.00 90.94 91 GLU A N 1
ATOM 720 C CA . GLU A 1 91 ? 15.301 -1.276 -11.484 1.00 90.94 91 GLU A CA 1
ATOM 721 C C . GLU A 1 91 ? 15.180 -2.555 -10.644 1.00 90.94 91 GLU A C 1
ATOM 723 O O . GLU A 1 91 ? 15.220 -3.668 -11.175 1.00 90.94 91 GLU A O 1
ATOM 728 N N . ARG A 1 92 ? 14.972 -2.425 -9.328 1.00 90.62 92 ARG A N 1
ATOM 729 C CA . ARG A 1 92 ? 14.674 -3.575 -8.466 1.00 90.62 92 ARG A CA 1
ATOM 730 C C . ARG A 1 92 ? 13.309 -4.182 -8.772 1.00 90.62 92 ARG A C 1
ATOM 732 O O . ARG A 1 92 ? 13.223 -5.406 -8.810 1.00 90.62 92 ARG A O 1
ATOM 739 N N . PHE A 1 93 ? 12.279 -3.367 -9.004 1.00 92.06 93 PHE A N 1
ATOM 740 C CA . P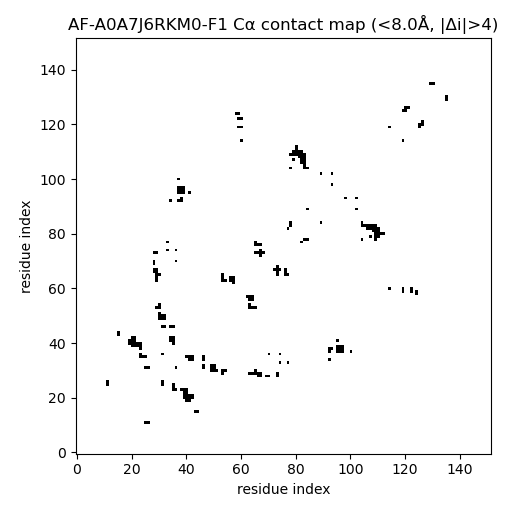HE A 1 93 ? 10.968 -3.877 -9.408 1.00 92.06 93 PHE A CA 1
ATOM 741 C C . PHE A 1 93 ? 11.035 -4.573 -10.764 1.00 92.06 93 PHE A C 1
ATOM 743 O O . PHE A 1 93 ? 10.630 -5.721 -10.847 1.00 92.06 93 PHE A O 1
ATOM 750 N N . LYS A 1 94 ? 11.674 -3.978 -11.776 1.00 90.62 94 LYS A N 1
ATOM 751 C CA . LYS A 1 94 ? 11.860 -4.609 -13.096 1.00 90.62 94 LYS A CA 1
ATOM 752 C C . LYS A 1 94 ? 12.564 -5.962 -13.022 1.00 90.62 94 LYS A C 1
ATOM 754 O O . LYS A 1 94 ? 12.189 -6.888 -13.726 1.00 90.62 94 LYS A O 1
ATOM 759 N N . ARG A 1 95 ? 13.579 -6.096 -12.161 1.00 91.19 95 ARG A N 1
ATOM 760 C CA . ARG A 1 95 ? 14.318 -7.359 -11.982 1.00 91.19 95 ARG A CA 1
ATOM 761 C C . ARG A 1 95 ? 13.449 -8.489 -11.431 1.00 91.19 95 ARG A C 1
ATOM 763 O O . ARG A 1 95 ? 13.727 -9.651 -11.708 1.00 91.19 95 ARG A O 1
ATOM 770 N N . HIS A 1 96 ? 12.479 -8.147 -10.592 1.00 90.69 96 HIS A N 1
ATOM 771 C CA . HIS A 1 96 ? 11.653 -9.103 -9.862 1.00 90.69 96 HIS A CA 1
ATOM 772 C C . HIS A 1 96 ? 10.195 -9.109 -10.324 1.00 90.69 96 HIS A C 1
ATOM 774 O O . HIS A 1 96 ? 9.388 -9.817 -9.733 1.00 90.69 96 HIS A O 1
ATOM 780 N N . GLY A 1 97 ? 9.853 -8.303 -11.323 1.00 87.69 97 GLY A N 1
ATOM 781 C CA . GLY A 1 97 ? 8.507 -8.114 -11.834 1.00 87.69 97 GLY A CA 1
ATOM 782 C C . GLY A 1 97 ? 8.192 -9.011 -13.025 1.00 87.69 97 GLY A C 1
ATOM 783 O O . GLY A 1 97 ? 9.099 -9.602 -13.615 1.00 87.69 97 GLY A O 1
ATOM 784 N N . PRO A 1 98 ? 6.908 -9.105 -13.401 1.00 84.19 98 PRO A N 1
ATOM 785 C CA . PRO A 1 98 ? 6.499 -9.849 -14.583 1.00 84.19 98 PRO A CA 1
ATOM 786 C C . PRO A 1 98 ? 7.069 -9.209 -15.855 1.00 84.19 98 PRO A C 1
ATOM 788 O O . PRO A 1 98 ? 7.032 -7.988 -15.999 1.00 84.19 98 PRO A O 1
ATOM 791 N N . GLU A 1 99 ? 7.515 -10.019 -16.822 1.00 78.62 99 GLU A N 1
ATOM 792 C CA . GLU A 1 99 ? 8.091 -9.521 -18.089 1.00 78.62 99 GLU A CA 1
ATOM 793 C C . GLU A 1 99 ? 7.134 -8.619 -18.890 1.00 78.62 99 GLU A C 1
ATOM 795 O O . GLU A 1 99 ? 7.573 -7.779 -19.671 1.00 78.62 99 GLU A O 1
ATOM 800 N N . PHE A 1 100 ? 5.823 -8.794 -18.706 1.00 77.00 100 PHE A N 1
ATOM 801 C CA . PHE A 1 100 ? 4.781 -8.035 -19.399 1.00 77.00 100 PHE A CA 1
ATOM 802 C C . PHE A 1 100 ? 4.370 -6.739 -18.682 1.00 77.00 100 PHE A C 1
ATOM 804 O O . PHE A 1 100 ? 3.536 -6.001 -19.207 1.00 77.00 100 PHE A O 1
ATOM 811 N N . MET A 1 101 ? 4.892 -6.469 -17.481 1.00 80.00 101 MET A N 1
ATOM 812 C CA . MET A 1 101 ? 4.562 -5.260 -16.731 1.00 80.00 101 MET A CA 1
ATOM 813 C C . MET A 1 101 ? 5.420 -4.089 -17.214 1.00 80.00 101 MET A C 1
ATOM 815 O O . MET A 1 101 ? 6.648 -4.139 -17.160 1.00 80.00 101 MET A O 1
ATOM 819 N N . ASP A 1 102 ? 4.766 -3.017 -17.664 1.00 78.44 102 ASP A N 1
ATOM 820 C CA . ASP A 1 102 ? 5.448 -1.770 -18.002 1.00 78.44 102 ASP A CA 1
ATOM 821 C C . ASP A 1 102 ? 5.592 -0.891 -16.750 1.00 78.44 102 ASP A C 1
ATOM 823 O O . ASP A 1 102 ? 4.606 -0.517 -16.115 1.00 78.44 102 ASP A O 1
ATOM 827 N N . PHE A 1 103 ? 6.833 -0.557 -16.394 1.00 79.19 103 PHE A N 1
ATOM 828 C CA . PHE A 1 103 ? 7.182 0.272 -15.233 1.00 79.19 103 PHE A CA 1
ATOM 829 C C . PHE A 1 103 ? 7.365 1.746 -15.618 1.00 79.19 103 PHE A C 1
ATOM 831 O O . PHE A 1 103 ? 8.256 2.430 -15.107 1.00 79.19 103 PHE A O 1
ATOM 838 N N . ASN A 1 104 ? 6.550 2.231 -16.550 1.00 81.44 104 ASN A N 1
ATOM 839 C CA . ASN A 1 104 ? 6.558 3.617 -16.991 1.00 81.44 104 ASN A CA 1
ATOM 840 C C . ASN A 1 104 ? 5.741 4.497 -16.030 1.00 81.44 104 ASN A C 1
ATOM 842 O O . ASN A 1 104 ? 4.555 4.750 -16.241 1.00 81.44 104 ASN A O 1
ATOM 846 N N . PHE A 1 105 ? 6.383 4.942 -14.951 1.00 84.44 105 PHE A N 1
ATOM 847 C CA . PHE A 1 105 ? 5.811 5.928 -14.038 1.00 84.44 105 PHE A CA 1
ATOM 848 C C . PHE A 1 105 ? 6.078 7.336 -14.584 1.00 84.44 105 PHE A C 1
ATOM 850 O O . PHE A 1 105 ? 7.247 7.684 -14.759 1.00 84.44 105 PHE A O 1
ATOM 857 N N . PRO A 1 106 ? 5.045 8.153 -14.856 1.00 87.12 106 PRO A N 1
ATOM 858 C CA . PRO A 1 106 ? 5.262 9.533 -15.263 1.00 87.12 106 PRO A CA 1
ATOM 859 C C . PRO A 1 106 ? 5.904 10.314 -14.116 1.00 87.12 106 PRO A C 1
ATOM 861 O O . PRO A 1 106 ? 5.490 10.156 -12.965 1.00 87.12 106 PRO A O 1
ATOM 864 N N . ASP A 1 107 ? 6.880 11.163 -14.447 1.00 88.88 107 ASP A N 1
ATOM 865 C CA . ASP A 1 107 ? 7.555 12.016 -13.471 1.00 88.88 107 ASP A CA 1
ATOM 866 C C . ASP A 1 107 ? 6.532 12.881 -12.730 1.00 88.88 107 ASP A C 1
ATOM 868 O O . ASP A 1 107 ? 5.828 13.717 -13.299 1.00 88.88 107 ASP A O 1
ATOM 872 N N . GLN A 1 108 ? 6.457 12.636 -11.432 1.00 89.19 108 GLN A N 1
ATOM 873 C CA . GLN A 1 108 ? 5.496 13.221 -10.519 1.00 89.19 108 GLN A CA 1
ATOM 874 C C . GLN A 1 108 ? 6.107 13.279 -9.120 1.00 89.19 108 GLN A C 1
ATOM 876 O O . GLN A 1 108 ? 6.640 12.278 -8.628 1.00 89.19 108 GLN A O 1
ATOM 881 N N . GLU A 1 109 ? 5.991 14.438 -8.474 1.00 86.25 109 GLU A N 1
ATOM 882 C CA . GLU A 1 109 ? 6.256 14.582 -7.045 1.00 86.25 109 GLU A CA 1
ATOM 883 C C . GLU A 1 109 ? 5.093 14.003 -6.233 1.00 86.25 109 GLU A C 1
ATOM 885 O O . GLU A 1 109 ? 3.927 14.105 -6.621 1.00 86.25 109 GLU A O 1
ATOM 890 N N . GLY A 1 110 ? 5.416 13.370 -5.107 1.00 81.31 110 GLY A N 1
ATOM 891 C CA . GLY A 1 110 ? 4.398 12.913 -4.170 1.00 81.31 110 GLY A CA 1
ATOM 892 C C . GLY A 1 110 ? 3.641 14.091 -3.565 1.00 81.31 110 GLY A C 1
ATOM 893 O O . GLY A 1 110 ? 4.177 15.196 -3.463 1.00 81.31 110 GLY A O 1
ATOM 894 N N . THR A 1 111 ? 2.402 13.854 -3.145 1.00 81.00 111 THR A N 1
ATOM 895 C CA . THR A 1 111 ? 1.653 14.862 -2.397 1.00 81.00 111 THR A CA 1
ATOM 896 C C . THR A 1 111 ? 1.981 14.803 -0.901 1.00 81.00 111 THR A C 1
ATOM 898 O O . THR A 1 111 ? 2.131 13.726 -0.319 1.00 81.00 111 THR A O 1
ATOM 901 N N . ASP A 1 112 ? 2.057 15.973 -0.260 1.00 66.62 112 ASP A N 1
ATOM 902 C CA . ASP A 1 112 ? 2.073 16.107 1.200 1.00 66.62 112 ASP A CA 1
ATOM 903 C C . ASP A 1 112 ? 0.671 16.382 1.771 1.00 66.62 112 ASP A C 1
ATOM 905 O O . ASP A 1 112 ? 0.522 17.009 2.814 1.00 66.62 112 ASP A O 1
ATOM 909 N N . ASP A 1 113 ? -0.383 15.867 1.128 1.00 65.44 113 ASP A N 1
ATOM 910 C CA . ASP A 1 113 ? -1.764 15.900 1.645 1.00 65.44 113 ASP A CA 1
ATOM 911 C C . ASP A 1 113 ? -1.970 14.991 2.877 1.00 65.44 113 ASP A C 1
ATOM 913 O O . ASP A 1 113 ? -3.095 14.644 3.254 1.00 65.44 113 ASP A O 1
ATOM 917 N N . ARG A 1 114 ? -0.878 14.572 3.527 1.00 67.50 114 ARG A N 1
ATOM 918 C CA . ARG A 1 114 ? -0.926 13.865 4.802 1.00 67.50 114 ARG A CA 1
ATOM 919 C C . ARG A 1 114 ? -1.602 14.780 5.815 1.00 67.50 114 ARG A C 1
ATOM 921 O O . ARG A 1 114 ? -1.233 15.942 5.969 1.00 67.50 114 ARG A O 1
ATOM 928 N N . ILE A 1 115 ? -2.583 14.242 6.537 1.00 66.88 115 ILE A N 1
ATOM 929 C CA . ILE A 1 115 ? -3.221 14.990 7.620 1.00 66.88 115 ILE A CA 1
ATOM 930 C C . ILE A 1 115 ? -2.150 15.449 8.616 1.00 66.88 115 ILE A C 1
ATOM 932 O O . ILE A 1 115 ? -1.275 14.676 9.014 1.00 66.88 115 ILE A O 1
ATOM 936 N N . THR A 1 116 ? -2.205 16.713 9.022 1.00 66.81 116 THR A N 1
ATOM 937 C CA . THR A 1 116 ? -1.276 17.222 10.034 1.00 66.81 116 THR A CA 1
ATOM 938 C C . THR A 1 116 ? -1.547 16.544 11.375 1.00 66.81 116 THR A C 1
ATOM 940 O O . THR A 1 116 ? -2.665 16.098 11.636 1.00 66.81 116 THR A O 1
ATOM 943 N N . ALA A 1 117 ? -0.555 16.505 12.270 1.00 66.19 117 ALA A N 1
ATOM 944 C CA . ALA A 1 117 ? -0.747 15.950 13.615 1.00 66.19 117 ALA A CA 1
ATOM 945 C C . ALA A 1 117 ? -1.955 16.585 14.333 1.00 66.19 117 ALA A C 1
ATOM 947 O O . ALA A 1 117 ? -2.755 15.881 14.940 1.00 66.19 117 ALA A O 1
ATOM 948 N N . HIS A 1 118 ? -2.148 17.898 14.175 1.00 70.31 118 HIS A N 1
ATOM 949 C CA . HIS A 1 118 ? -3.315 18.617 14.687 1.00 70.31 118 HIS A CA 1
ATOM 950 C C . HIS A 1 118 ? -4.634 18.113 14.074 1.00 70.31 118 HIS A C 1
ATOM 952 O O . HIS A 1 118 ? -5.587 17.814 14.791 1.00 70.31 118 HIS A O 1
ATOM 958 N N . GLN A 1 119 ? -4.697 17.976 12.744 1.00 70.38 119 GLN A N 1
ATOM 959 C CA . GLN A 1 119 ? -5.879 17.439 12.059 1.00 70.38 119 GLN A CA 1
ATOM 960 C C . GLN A 1 119 ? -6.165 15.986 12.442 1.00 70.38 119 GLN A C 1
ATOM 962 O O . GLN A 1 119 ? -7.327 15.590 12.474 1.00 70.38 119 GLN A O 1
ATOM 967 N N . ALA A 1 120 ? -5.125 15.204 12.725 1.00 70.56 120 ALA A N 1
ATOM 968 C CA . ALA A 1 120 ? -5.235 13.831 13.184 1.00 70.56 120 ALA A CA 1
ATOM 969 C C . ALA A 1 120 ? -5.830 13.790 14.604 1.00 70.56 120 ALA A C 1
ATOM 971 O O . ALA A 1 120 ? -6.837 13.124 14.827 1.00 70.56 120 ALA A O 1
ATOM 972 N N . LEU A 1 121 ? -5.281 14.572 15.540 1.00 70.75 121 LEU A N 1
ATOM 973 C CA . LEU A 1 121 ? -5.739 14.652 16.935 1.00 70.75 121 LEU A CA 1
ATOM 974 C C . LEU A 1 121 ? -7.183 15.158 17.086 1.00 70.75 121 LEU A C 1
ATOM 976 O O . LEU A 1 121 ? -7.861 14.781 18.036 1.00 70.75 121 LEU A O 1
ATOM 980 N N . GLY A 1 122 ? -7.681 15.957 16.140 1.00 70.38 122 GLY A N 1
ATOM 981 C CA . GLY A 1 122 ? -9.073 16.423 16.121 1.00 70.38 122 GLY A CA 1
ATOM 982 C C . GLY A 1 122 ? -10.109 15.391 15.647 1.00 70.38 122 GLY A C 1
ATOM 983 O O . GLY A 1 122 ? -11.292 15.721 15.550 1.00 70.38 122 GLY A O 1
ATOM 984 N N . ARG A 1 123 ? -9.711 14.160 15.297 1.00 71.94 123 ARG A N 1
ATOM 985 C CA . ARG A 1 123 ? -10.621 13.143 14.736 1.00 71.94 123 ARG A CA 1
ATOM 986 C C . ARG A 1 123 ? -11.405 12.403 15.828 1.00 71.94 123 ARG A C 1
ATOM 988 O O . ARG A 1 123 ? -10.870 12.208 16.917 1.00 71.94 123 ARG A O 1
ATOM 995 N N . PRO A 1 124 ? -12.631 11.912 15.531 1.00 66.56 124 PRO A N 1
ATOM 996 C CA . PRO A 1 124 ? -13.530 11.287 16.511 1.00 66.56 124 PRO A CA 1
ATOM 997 C C . PRO A 1 124 ? -12.901 10.196 17.382 1.00 66.56 124 PRO A C 1
ATOM 999 O O . PRO A 1 124 ? -13.298 10.028 18.531 1.00 66.56 124 PRO A O 1
ATOM 1002 N N . TYR A 1 125 ? -11.929 9.460 16.837 1.00 65.44 125 TYR A N 1
ATOM 1003 C CA . TYR A 1 125 ? -11.191 8.430 17.564 1.00 65.44 125 TYR A CA 1
ATOM 1004 C C . TYR A 1 125 ? -10.357 9.006 18.722 1.00 65.44 125 TYR A C 1
ATOM 1006 O O . TYR A 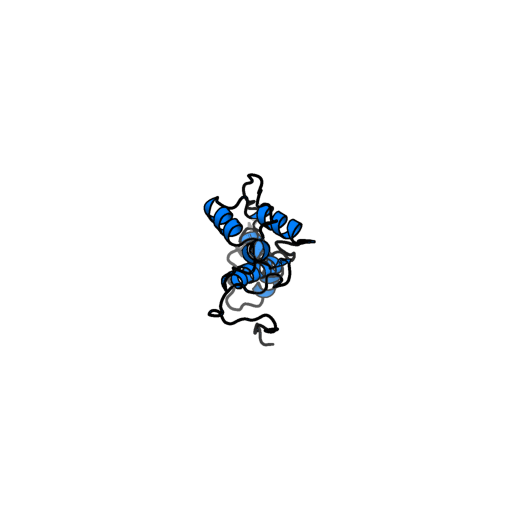1 125 ? -10.376 8.465 19.822 1.00 65.44 125 TYR A O 1
ATOM 1014 N N . PHE A 1 126 ? -9.666 10.130 18.512 1.00 67.00 126 PHE A N 1
ATOM 1015 C CA . PHE A 1 126 ? -8.848 10.769 19.549 1.00 67.00 126 PHE A CA 1
ATOM 1016 C C . PHE A 1 126 ? -9.610 11.782 20.397 1.00 67.00 126 PHE A C 1
ATOM 1018 O O . PHE A 1 126 ? -9.197 12.048 21.520 1.00 67.00 126 PHE A O 1
ATOM 1025 N N . THR A 1 127 ? -10.729 12.320 19.914 1.00 67.44 127 THR A N 1
ATOM 1026 C CA . THR A 1 127 ? -11.557 13.219 20.727 1.00 67.44 127 THR A CA 1
ATOM 1027 C C . THR A 1 127 ? -12.427 12.462 21.724 1.00 67.44 127 THR A C 1
ATOM 1029 O O . THR A 1 127 ? -12.549 12.909 22.856 1.00 67.44 127 THR A O 1
ATOM 1032 N N . LYS A 1 128 ? -12.967 11.287 21.366 1.00 59.75 128 LYS A N 1
ATOM 1033 C CA . LYS A 1 128 ? -13.746 10.462 22.309 1.00 59.75 128 LYS A CA 1
ATOM 1034 C C . LYS A 1 128 ? -12.890 9.831 23.405 1.00 59.75 128 LYS A C 1
ATOM 1036 O O . LYS A 1 128 ? -13.305 9.816 24.553 1.00 59.75 128 LYS A O 1
ATOM 1041 N N . ASN A 1 129 ? -11.686 9.371 23.068 1.00 55.38 129 ASN A N 1
ATOM 1042 C CA . ASN A 1 129 ? -10.787 8.731 24.034 1.00 55.38 129 ASN A CA 1
ATOM 1043 C C . ASN A 1 129 ? -10.013 9.742 24.910 1.00 55.38 129 ASN A C 1
ATOM 1045 O O . ASN A 1 129 ? -9.334 9.335 25.846 1.00 55.38 129 ASN A O 1
ATOM 1049 N N . ARG A 1 130 ? -10.096 11.052 24.619 1.00 56.59 130 ARG A N 1
ATOM 1050 C CA . ARG A 1 130 ? -9.459 12.125 25.408 1.00 56.59 130 ARG A CA 1
ATOM 1051 C C . ARG A 1 130 ? -10.160 12.385 26.740 1.00 56.59 130 ARG A C 1
ATOM 1053 O O . ARG A 1 130 ? -9.494 12.692 27.719 1.00 56.59 130 ARG A O 1
ATOM 1060 N N . GLU A 1 131 ? -11.486 12.275 26.773 1.00 53.97 131 GLU A N 1
ATOM 1061 C CA . GLU A 1 131 ? -12.287 12.540 27.978 1.00 53.97 131 GLU A CA 1
ATOM 1062 C C . GLU A 1 131 ? -12.244 11.379 28.988 1.00 53.97 131 GLU A C 1
ATOM 1064 O O . GLU A 1 131 ? -12.584 11.561 30.156 1.00 53.97 131 GLU A O 1
ATOM 1069 N N . GLU A 1 132 ? -11.799 10.196 28.554 1.00 54.28 132 GLU A N 1
ATOM 1070 C CA . GLU A 1 132 ? -11.714 8.983 29.376 1.00 54.28 132 GLU A CA 1
ATOM 1071 C C . GLU A 1 132 ? -10.289 8.687 29.889 1.00 54.28 132 GLU A C 1
ATOM 1073 O O . GLU A 1 132 ? -10.119 7.790 30.715 1.00 54.28 132 GLU A O 1
ATOM 1078 N N . ASP A 1 133 ? -9.266 9.437 29.454 1.00 58.75 133 ASP A N 1
ATOM 1079 C CA . ASP A 1 133 ? -7.882 9.269 29.918 1.00 58.75 133 ASP A CA 1
ATOM 1080 C C . ASP A 1 133 ? -7.637 10.050 31.230 1.00 58.75 133 ASP A C 1
ATOM 1082 O O . ASP A 1 133 ? -7.587 11.284 31.220 1.00 58.75 133 ASP A O 1
ATOM 1086 N N . PRO A 1 134 ? -7.421 9.368 32.374 1.00 58.03 134 PRO A N 1
ATOM 1087 C CA . PRO A 1 134 ? -7.195 10.016 33.667 1.00 58.03 134 PRO A CA 1
ATOM 1088 C C . PRO A 1 134 ? -5.874 10.802 33.760 1.00 58.03 134 PRO A C 1
ATOM 1090 O O . PRO A 1 134 ? -5.661 11.491 34.758 1.00 58.03 134 PRO A O 1
ATOM 1093 N N . ASN A 1 135 ? -4.986 10.706 32.764 1.00 58.66 135 ASN A N 1
ATOM 1094 C CA . ASN A 1 135 ? -3.733 11.463 32.688 1.00 58.66 135 ASN A CA 1
ATOM 1095 C C . ASN A 1 135 ? -3.765 12.587 31.641 1.00 58.66 135 ASN A C 1
ATOM 1097 O O . ASN A 1 135 ? -2.743 13.247 31.431 1.00 58.66 135 ASN A O 1
ATOM 1101 N N . TYR A 1 136 ? -4.901 12.817 30.976 1.00 57.59 136 TYR A N 1
ATOM 1102 C CA . TYR A 1 136 ? -5.027 13.898 30.006 1.00 57.59 136 TYR A CA 1
A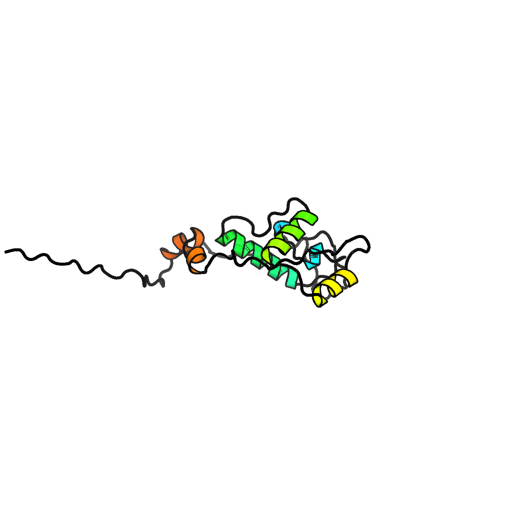TOM 1103 C C . TYR A 1 136 ? -5.016 15.266 30.704 1.00 57.59 136 TYR A C 1
ATOM 1105 O O . TYR A 1 136 ? -5.817 15.537 31.600 1.00 57.59 136 TYR A O 1
ATOM 1113 N N . VAL A 1 137 ? -4.108 16.147 30.275 1.00 58.59 137 VAL A N 1
ATOM 1114 C CA . VAL A 1 137 ? -4.025 17.539 30.731 1.00 58.59 137 VAL A CA 1
ATOM 1115 C C . VAL A 1 137 ? -4.420 18.435 29.562 1.00 58.59 137 VAL A C 1
ATOM 1117 O O . VAL A 1 137 ? -3.760 18.430 28.525 1.00 58.59 137 VAL A O 1
ATOM 1120 N N . ASP A 1 138 ? -5.510 19.184 29.715 1.00 56.50 138 ASP A N 1
ATOM 1121 C CA . ASP A 1 138 ? -5.950 20.147 28.706 1.00 56.50 138 ASP A CA 1
ATOM 1122 C C . ASP A 1 138 ? -5.083 21.415 28.770 1.00 56.50 138 ASP A C 1
ATOM 1124 O O . ASP A 1 138 ? -5.313 22.307 29.588 1.00 56.50 138 ASP A O 1
ATOM 1128 N N . GLU A 1 139 ? -4.049 21.483 27.929 1.00 52.72 139 GLU A N 1
ATOM 1129 C CA . GLU A 1 139 ? -3.162 22.650 27.836 1.00 52.72 139 GLU A CA 1
ATOM 1130 C C . GLU A 1 139 ? -3.827 23.873 27.164 1.00 52.72 139 GLU A C 1
ATOM 1132 O O . GLU A 1 139 ? -3.291 24.979 27.262 1.00 52.72 139 GLU A O 1
ATOM 1137 N N . GLU A 1 140 ? -4.998 23.725 26.524 1.00 52.91 140 GLU A N 1
ATOM 1138 C CA . GLU A 1 140 ? -5.718 24.824 25.853 1.00 52.91 140 GLU A CA 1
ATOM 1139 C C . GLU A 1 140 ? -6.820 25.471 26.706 1.00 52.91 140 GLU A C 1
ATOM 1141 O O . GLU A 1 140 ? -7.384 26.496 26.310 1.00 52.91 140 GLU A O 1
ATOM 1146 N N . ALA A 1 141 ? -7.078 24.970 27.917 1.00 51.34 141 ALA A N 1
ATOM 1147 C CA . ALA A 1 141 ? -7.967 25.607 28.886 1.00 51.34 141 ALA A CA 1
ATOM 1148 C C . ALA A 1 141 ? -7.319 26.860 29.515 1.00 51.34 141 ALA A C 1
ATOM 1150 O O . ALA A 1 141 ? -7.161 26.974 30.730 1.00 51.34 141 ALA A O 1
ATOM 1151 N N . VAL A 1 142 ? -6.930 27.838 28.693 1.00 42.50 142 VAL A N 1
ATOM 1152 C CA . VAL A 1 142 ? -6.558 29.174 29.160 1.00 42.50 142 VAL A CA 1
ATOM 1153 C C . VAL A 1 142 ? -7.839 29.841 29.667 1.00 42.50 142 VAL A C 1
ATOM 1155 O O . VAL A 1 142 ? -8.741 30.100 28.867 1.00 42.50 142 VAL A O 1
ATOM 1158 N N . PRO A 1 143 ? -7.969 30.161 30.967 1.00 41.47 143 PRO A N 1
ATOM 1159 C CA . PRO A 1 143 ? -9.141 30.874 31.435 1.00 41.47 143 PRO A CA 1
ATOM 1160 C C . PRO A 1 143 ? -9.132 32.260 30.791 1.00 41.47 143 PRO A C 1
ATOM 1162 O O . PRO A 1 143 ? -8.266 33.089 31.084 1.00 41.47 143 PRO A O 1
ATOM 1165 N N . THR A 1 144 ? -10.101 32.528 29.912 1.00 46.66 144 THR A N 1
ATOM 1166 C CA . THR A 1 144 ? -10.422 33.885 29.468 1.00 46.66 144 THR A CA 1
ATOM 1167 C C . THR A 1 144 ? -10.685 34.713 30.712 1.00 46.66 144 THR A C 1
ATOM 1169 O O . THR A 1 144 ? -11.723 34.592 31.363 1.00 46.66 144 THR A O 1
ATOM 1172 N N . ARG A 1 145 ? -9.690 35.518 31.079 1.00 37.91 145 ARG A N 1
ATOM 1173 C CA . ARG A 1 145 ? -9.751 36.444 32.197 1.00 37.91 145 ARG A CA 1
ATOM 1174 C C . ARG A 1 145 ? -10.917 37.383 31.910 1.00 37.91 145 ARG A C 1
ATOM 1176 O O . ARG A 1 145 ? -10.838 38.194 30.992 1.00 37.91 145 ARG A O 1
ATOM 1183 N N . ALA A 1 146 ? -12.010 37.218 32.652 1.00 41.47 146 ALA A N 1
ATOM 1184 C CA . ALA A 1 146 ? -13.151 38.110 32.582 1.00 41.47 146 ALA A CA 1
ATOM 1185 C C . ALA A 1 146 ? -12.636 39.540 32.768 1.00 41.47 146 ALA A C 1
ATOM 1187 O O . ALA A 1 146 ? -12.105 39.887 33.825 1.00 41.47 146 ALA A O 1
ATOM 1188 N N . THR A 1 147 ? -12.742 40.362 31.726 1.00 43.28 147 THR A N 1
ATOM 1189 C CA . THR A 1 147 ? -12.578 41.803 31.859 1.00 43.28 147 THR A CA 1
ATOM 1190 C C . THR A 1 147 ? -13.728 42.277 32.732 1.00 43.28 147 THR A C 1
ATOM 1192 O O . THR A 1 147 ? -14.855 42.437 32.264 1.00 43.28 147 THR A O 1
ATOM 1195 N N . SER A 1 148 ? -13.462 42.427 34.026 1.00 41.50 148 SER A N 1
ATOM 1196 C CA . SER A 1 148 ? -14.356 43.097 34.954 1.00 41.50 148 SER A CA 1
ATOM 1197 C C . SER A 1 148 ? -14.531 44.533 34.472 1.00 41.50 148 SER A C 1
ATOM 1199 O O . SER A 1 148 ? -13.644 45.368 34.650 1.00 41.50 148 SER A O 1
ATOM 1201 N N . GLY A 1 149 ? -15.666 44.811 33.837 1.00 44.94 149 GLY A N 1
ATOM 1202 C CA . GLY A 1 149 ? -16.164 46.170 33.729 1.00 44.94 149 GLY A CA 1
ATOM 1203 C C . GLY A 1 149 ? -16.427 46.692 35.138 1.00 44.94 149 GLY A C 1
ATOM 1204 O O . GLY A 1 149 ? -17.228 46.116 35.871 1.00 44.94 149 GLY A O 1
ATOM 1205 N N . GLN A 1 150 ? -15.742 47.763 35.521 1.00 34.00 150 GLN A N 1
ATOM 1206 C CA . GLN A 1 150 ? -16.209 48.641 36.588 1.00 34.00 150 GLN A CA 1
ATOM 1207 C C . GLN A 1 150 ? -16.839 49.879 35.937 1.00 34.00 150 GLN A C 1
ATOM 1209 O O . GLN A 1 150 ? -16.231 50.439 35.023 1.00 34.00 150 GLN A O 1
ATOM 1214 N N . PRO A 1 151 ? -18.053 50.282 36.351 1.00 47.28 151 PRO A N 1
ATOM 1215 C CA . PRO A 1 151 ? -18.709 51.476 35.844 1.00 47.28 151 PRO A CA 1
ATOM 1216 C C . PRO A 1 151 ? -18.402 52.720 36.698 1.00 47.28 151 PRO A C 1
ATOM 1218 O O . PRO A 1 151 ? -18.019 52.594 37.863 1.00 47.28 151 PRO A O 1
ATOM 1221 N N . ALA A 1 152 ? -18.735 53.870 36.095 1.00 38.75 152 ALA A N 1
ATOM 1222 C CA . ALA A 1 152 ? -18.716 55.267 36.561 1.00 38.75 152 ALA A CA 1
ATOM 1223 C C . ALA A 1 152 ? -17.383 56.017 36.415 1.00 38.75 152 ALA A C 1
ATOM 1225 O O . ALA A 1 152 ? -16.452 55.787 37.214 1.00 38.75 152 ALA A O 1
#